Protein AF-X1CYB8-F1 (afdb_monomer_lite)

pLDDT: mean 87.28, std 8.36, range [59.41, 96.44]

Sequence (59 aa):
MMSYYKIGWFSTGRDKAALELLRVVSDSIKEDRLPSLEIGFVFSNRTKGEARESDLFFK

Structure (mmCIF, N/CA/C/O backbone):
data_AF-X1CYB8-F1
#
_entry.id   AF-X1CYB8-F1
#
loop_
_atom_site.group_PDB
_atom_site.id
_atom_site.type_symbol
_atom_site.label_atom_id
_atom_site.label_alt_id
_atom_site.label_comp_id
_atom_site.label_asym_id
_atom_site.label_entity_id
_atom_site.label_seq_id
_atom_site.pdbx_PDB_ins_code
_atom_site.Cartn_x
_atom_site.Cartn_y
_atom_site.Cartn_z
_atom_site.occupancy
_atom_site.B_iso_or_equiv
_atom_site.auth_seq_id
_atom_site.auth_comp_id
_atom_site.auth_asym_id
_atom_site.auth_atom_id
_atom_site.pdbx_PDB_model_num
ATOM 1 N N . MET A 1 1 ? -20.979 5.495 16.847 1.00 59.41 1 MET A N 1
ATOM 2 C CA . MET A 1 1 ? -20.738 4.598 15.697 1.00 59.41 1 MET A CA 1
ATOM 3 C C . MET A 1 1 ? -19.439 5.053 15.051 1.00 59.41 1 MET A C 1
ATOM 5 O O . MET A 1 1 ? -19.380 6.218 14.680 1.00 59.41 1 MET A O 1
ATOM 9 N N . MET A 1 2 ? -18.389 4.226 15.004 1.00 68.06 2 MET A N 1
ATOM 10 C CA . MET A 1 2 ? -17.180 4.585 14.245 1.00 68.06 2 MET A CA 1
ATOM 11 C C . MET A 1 2 ? -17.504 4.497 12.751 1.00 68.06 2 MET A C 1
ATOM 13 O O . MET A 1 2 ? -18.107 3.520 12.309 1.00 68.06 2 MET A O 1
ATOM 17 N N . SER A 1 3 ? -17.179 5.542 11.992 1.00 74.50 3 SER A N 1
ATOM 18 C CA . SER A 1 3 ? -17.381 5.579 10.544 1.00 74.50 3 SER A CA 1
ATOM 19 C C . SER A 1 3 ? -16.155 4.995 9.850 1.00 74.50 3 SER A C 1
ATOM 21 O O . SER A 1 3 ? -15.078 5.578 9.951 1.00 74.50 3 SER A O 1
ATOM 23 N N . TYR A 1 4 ? -16.321 3.883 9.139 1.00 87.38 4 TYR A N 1
ATOM 24 C CA . TYR A 1 4 ? -15.273 3.316 8.293 1.00 87.38 4 TYR A CA 1
ATOM 25 C C . TYR A 1 4 ? -15.244 4.016 6.933 1.00 87.38 4 TYR A C 1
ATOM 27 O O . TYR A 1 4 ? -16.259 4.093 6.239 1.00 87.38 4 TYR A O 1
ATOM 35 N N . TYR A 1 5 ? -14.072 4.508 6.547 1.00 92.62 5 TYR A N 1
ATOM 36 C CA . TYR A 1 5 ? -13.806 5.109 5.250 1.00 92.62 5 TYR A CA 1
ATOM 37 C C . TYR A 1 5 ? -13.126 4.089 4.353 1.00 92.62 5 TYR A C 1
ATOM 39 O O . TYR A 1 5 ? -11.964 3.735 4.549 1.00 92.62 5 TYR A O 1
ATOM 47 N N . LYS A 1 6 ? -13.856 3.636 3.337 1.00 94.81 6 LYS A N 1
ATOM 48 C CA . LYS A 1 6 ? -13.300 2.796 2.284 1.00 94.81 6 LYS A CA 1
ATOM 49 C C . LYS A 1 6 ? -12.795 3.6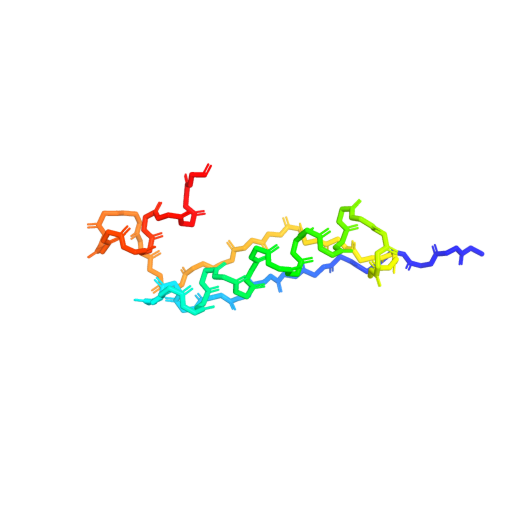83 1.155 1.00 94.81 6 LYS A C 1
ATOM 51 O O . LYS A 1 6 ? -13.579 4.409 0.547 1.00 94.81 6 LYS A O 1
ATOM 56 N N . ILE A 1 7 ? -11.496 3.625 0.883 1.00 94.56 7 ILE A N 1
ATOM 57 C CA . ILE A 1 7 ? -10.842 4.430 -0.151 1.00 94.56 7 ILE A CA 1
ATOM 58 C C . ILE A 1 7 ? -10.355 3.566 -1.314 1.00 94.56 7 ILE A C 1
ATOM 60 O O . ILE A 1 7 ? -10.022 2.390 -1.153 1.00 94.56 7 ILE A O 1
ATOM 64 N N . GLY A 1 8 ? -10.289 4.182 -2.491 1.00 94.75 8 GLY A N 1
ATOM 65 C CA . GLY A 1 8 ? -9.522 3.677 -3.624 1.00 94.75 8 GLY A CA 1
ATOM 66 C C . GLY A 1 8 ? -8.146 4.328 -3.657 1.00 94.75 8 GLY A C 1
ATOM 67 O O . GLY A 1 8 ? -8.043 5.546 -3.516 1.00 94.75 8 GLY A O 1
ATOM 68 N N . TRP A 1 9 ? -7.094 3.537 -3.859 1.00 94.38 9 TRP A N 1
ATOM 69 C CA . TRP A 1 9 ? -5.729 4.046 -3.978 1.00 94.38 9 TRP A CA 1
ATOM 70 C C . TRP A 1 9 ? -5.286 4.092 -5.438 1.00 94.38 9 TRP A C 1
ATOM 72 O O . TRP A 1 9 ? -5.306 3.072 -6.120 1.00 94.38 9 TRP A O 1
ATOM 82 N N . PHE A 1 10 ? -4.825 5.250 -5.907 1.00 93.25 10 PHE A N 1
ATOM 83 C CA . PHE A 1 10 ? -4.257 5.408 -7.245 1.00 93.25 10 PHE A CA 1
ATOM 84 C C . PHE A 1 10 ? -2.739 5.519 -7.143 1.00 93.25 10 PHE A C 1
ATOM 86 O O . PHE A 1 10 ? -2.215 6.423 -6.497 1.00 93.25 10 PHE A O 1
ATOM 93 N N . SER A 1 11 ? -2.030 4.602 -7.794 1.00 90.12 11 SER A N 1
ATOM 94 C CA . SER A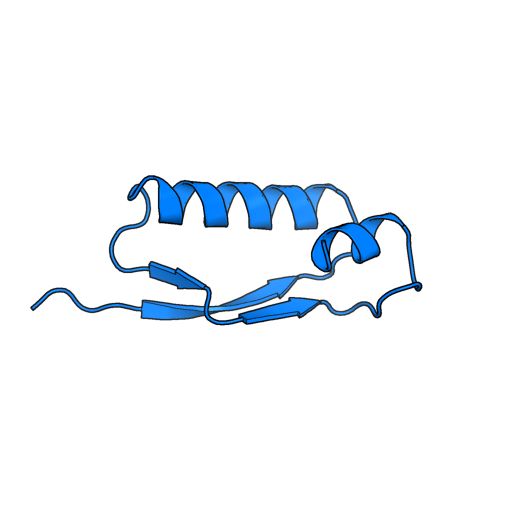 1 11 ? -0.574 4.605 -7.873 1.00 90.12 11 SER A CA 1
ATOM 95 C C . SER A 1 11 ? -0.127 4.694 -9.325 1.00 90.12 11 SER A C 1
ATOM 97 O O . SER A 1 11 ? -0.664 4.022 -10.207 1.00 90.12 11 SER A O 1
ATOM 99 N N . THR A 1 12 ? 0.909 5.489 -9.586 1.00 85.75 12 THR A N 1
ATOM 100 C CA . THR A 1 12 ? 1.590 5.455 -10.887 1.00 85.75 12 THR A CA 1
ATOM 101 C C . THR A 1 12 ? 2.328 4.136 -11.097 1.00 85.75 12 THR A C 1
ATOM 103 O O . THR A 1 12 ? 2.656 3.811 -12.234 1.00 85.75 12 THR A O 1
ATOM 106 N N . GLY A 1 13 ? 2.630 3.402 -10.017 1.00 82.38 13 GLY A N 1
ATOM 107 C CA . GLY A 1 13 ? 3.371 2.141 -10.056 1.00 82.38 13 GLY A CA 1
ATOM 108 C C . GLY A 1 13 ? 4.761 2.248 -10.689 1.00 82.38 13 GLY A C 1
ATOM 109 O O . GLY A 1 13 ? 5.369 1.232 -11.007 1.00 82.38 13 GLY A O 1
ATOM 110 N N . ARG A 1 14 ? 5.243 3.472 -10.937 1.00 83.50 14 ARG A N 1
ATOM 111 C CA . ARG A 1 14 ? 6.375 3.738 -11.830 1.00 83.50 14 ARG A CA 1
ATOM 112 C C . ARG A 1 14 ? 7.714 3.430 -11.179 1.00 83.50 14 ARG A C 1
ATOM 114 O O . ARG A 1 14 ? 8.655 3.064 -11.875 1.00 83.50 14 ARG A O 1
ATOM 121 N N . ASP A 1 15 ? 7.804 3.652 -9.878 1.00 84.81 15 ASP A N 1
ATOM 122 C CA . ASP A 1 15 ? 9.055 3.636 -9.144 1.00 84.81 15 ASP A CA 1
ATOM 123 C C . ASP A 1 15 ? 8.880 3.054 -7.739 1.00 84.81 15 ASP A C 1
ATOM 125 O O . ASP A 1 15 ? 7.779 2.756 -7.264 1.00 84.81 15 ASP A O 1
ATOM 129 N N . LYS A 1 16 ? 10.022 2.878 -7.076 1.00 87.50 16 LYS A N 1
ATOM 130 C CA . LYS A 1 16 ? 10.108 2.359 -5.715 1.00 87.50 16 LYS A CA 1
ATOM 131 C C . LYS A 1 16 ? 9.362 3.243 -4.709 1.00 87.50 16 LYS A C 1
ATOM 133 O O . LYS A 1 16 ? 8.751 2.701 -3.794 1.00 87.50 16 LYS A O 1
ATOM 138 N N . ALA A 1 17 ? 9.368 4.564 -4.890 1.00 90.75 17 ALA A N 1
ATOM 139 C CA . ALA A 1 17 ? 8.729 5.488 -3.958 1.00 90.75 17 ALA A CA 1
ATOM 140 C C . ALA A 1 17 ? 7.202 5.317 -3.956 1.00 90.75 17 ALA A C 1
ATOM 142 O O . ALA A 1 17 ? 6.588 5.269 -2.890 1.00 90.75 17 ALA A O 1
ATOM 143 N N . ALA A 1 18 ? 6.590 5.134 -5.131 1.00 90.56 18 ALA A N 1
ATOM 144 C CA . ALA A 1 18 ? 5.162 4.846 -5.244 1.00 90.56 18 ALA A CA 1
ATOM 145 C C . ALA A 1 18 ? 4.770 3.546 -4.512 1.00 90.56 18 ALA A C 1
ATOM 147 O O . ALA A 1 18 ? 3.709 3.473 -3.890 1.00 90.56 18 ALA A O 1
ATOM 148 N N . LEU A 1 19 ? 5.627 2.519 -4.572 1.00 87.88 19 LEU A N 1
ATOM 149 C CA . LEU A 1 19 ? 5.402 1.241 -3.891 1.00 87.88 19 LEU A CA 1
ATOM 150 C C . LEU A 1 19 ? 5.590 1.361 -2.377 1.00 87.88 19 LEU A C 1
ATOM 152 O O . LEU A 1 19 ? 4.788 0.836 -1.608 1.00 87.88 19 LEU A O 1
ATOM 156 N N . G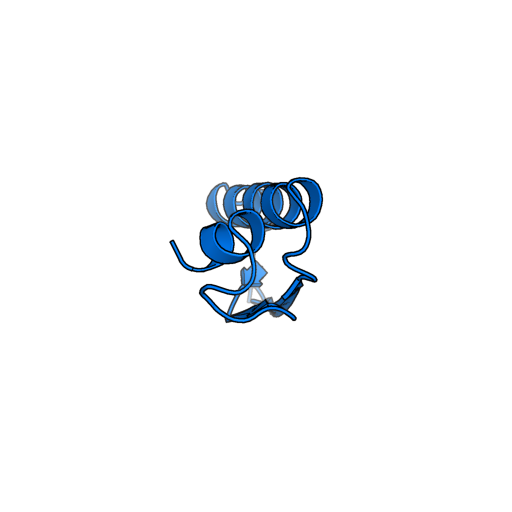LU A 1 20 ? 6.650 2.041 -1.946 1.00 92.69 20 GLU A N 1
ATOM 157 C CA . GLU A 1 20 ? 6.941 2.250 -0.528 1.00 92.69 20 GLU A CA 1
ATOM 158 C C . GLU A 1 20 ? 5.844 3.060 0.155 1.00 92.69 20 GLU A C 1
ATOM 160 O O . GLU A 1 20 ? 5.424 2.690 1.247 1.00 92.69 20 GLU A O 1
ATOM 165 N N . LEU A 1 21 ? 5.305 4.088 -0.505 1.00 94.25 21 LEU A N 1
ATOM 166 C CA . LEU A 1 21 ? 4.192 4.858 0.045 1.00 94.25 21 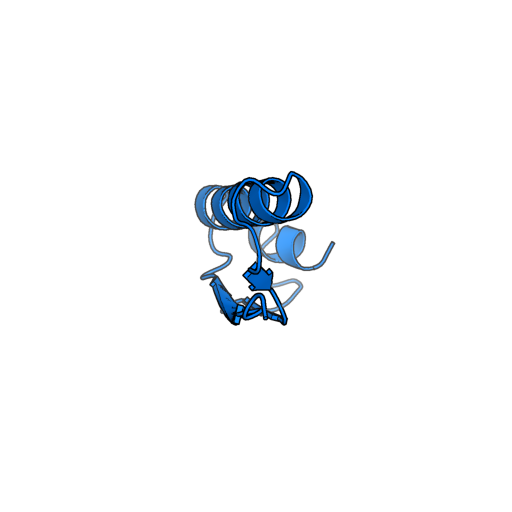LEU A CA 1
ATOM 167 C C . LEU A 1 21 ? 2.953 3.983 0.270 1.00 94.25 21 LEU A C 1
ATOM 169 O O . LEU A 1 21 ? 2.362 4.024 1.348 1.00 94.25 21 LEU A O 1
ATOM 173 N N . LEU A 1 22 ? 2.587 3.154 -0.715 1.00 93.38 22 LEU A N 1
ATOM 174 C CA . LEU A 1 22 ? 1.466 2.224 -0.568 1.00 93.38 22 LEU A CA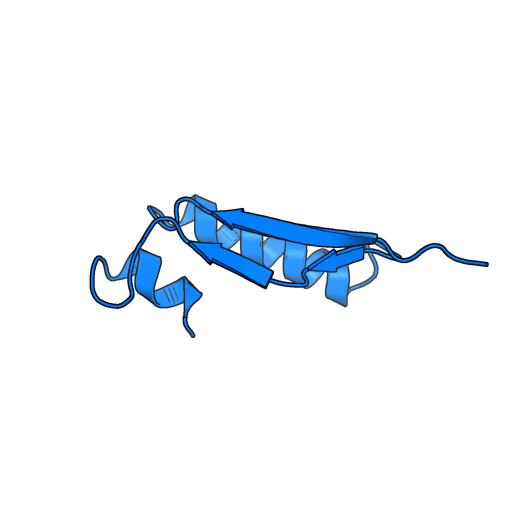 1
ATOM 175 C C . LEU A 1 22 ? 1.693 1.252 0.601 1.00 93.38 22 LEU A C 1
ATOM 177 O O . LEU A 1 22 ? 0.772 1.011 1.381 1.00 93.38 22 LEU A O 1
ATOM 181 N N . ARG A 1 23 ? 2.914 0.720 0.748 1.00 93.19 23 ARG A N 1
ATOM 182 C CA . ARG A 1 23 ? 3.273 -0.179 1.856 1.00 93.19 23 ARG A CA 1
ATOM 183 C C . ARG A 1 23 ? 3.148 0.513 3.208 1.00 93.19 23 ARG A C 1
ATOM 185 O O . ARG A 1 23 ? 2.427 0.018 4.062 1.00 93.19 23 ARG A O 1
ATOM 192 N N . VAL A 1 24 ? 3.761 1.685 3.372 1.00 96.19 24 VAL A N 1
ATOM 193 C CA . VAL A 1 24 ? 3.731 2.447 4.633 1.00 96.19 24 VAL A CA 1
ATOM 194 C C . VAL A 1 24 ? 2.301 2.788 5.052 1.00 96.19 24 VAL A C 1
ATOM 196 O O . VAL A 1 24 ? 1.959 2.669 6.230 1.00 96.19 24 VAL A O 1
ATOM 199 N N . VAL A 1 25 ? 1.449 3.192 4.105 1.00 95.12 25 VAL A N 1
ATOM 200 C CA . VAL A 1 25 ? 0.039 3.484 4.395 1.00 95.12 25 VAL A CA 1
ATOM 201 C C . VAL A 1 25 ? -0.719 2.205 4.749 1.00 95.12 25 VAL A C 1
ATOM 203 O O . VAL A 1 25 ? -1.433 2.191 5.748 1.00 95.12 25 VAL A O 1
ATOM 206 N N . SER A 1 26 ? -0.542 1.122 3.986 1.00 94.19 26 SER A N 1
ATOM 207 C CA . SER A 1 26 ? -1.189 -0.165 4.270 1.00 94.19 26 SER A CA 1
ATOM 208 C C . SER A 1 26 ? -0.797 -0.713 5.643 1.00 94.19 26 SER A C 1
ATOM 210 O O . SER A 1 26 ? -1.665 -1.149 6.396 1.00 94.19 26 SER A O 1
ATOM 212 N N . ASP A 1 27 ? 0.482 -0.641 6.001 1.00 95.94 27 ASP A N 1
ATOM 213 C CA . ASP A 1 27 ? 0.972 -1.098 7.299 1.00 95.94 27 ASP A CA 1
ATOM 214 C C . ASP A 1 27 ? 0.471 -0.191 8.427 1.00 95.94 27 ASP A C 1
ATOM 216 O O . ASP A 1 27 ? 0.012 -0.686 9.449 1.00 95.94 27 ASP A O 1
ATOM 220 N N . SER A 1 28 ? 0.398 1.125 8.20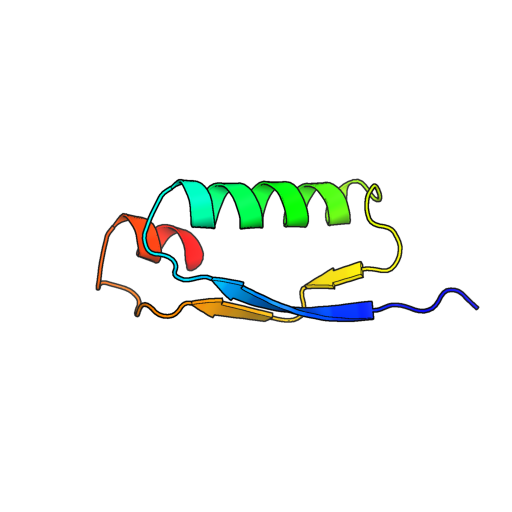7 1.00 96.44 28 SER A N 1
ATOM 221 C CA . SER A 1 28 ? -0.204 2.052 9.178 1.00 96.44 28 SER A CA 1
ATOM 222 C C . SER A 1 28 ? -1.700 1.811 9.406 1.00 96.44 28 SER A C 1
ATOM 224 O O . SER A 1 28 ? -2.177 2.026 10.517 1.00 96.44 28 SER A O 1
ATOM 226 N N . ILE A 1 29 ? -2.436 1.348 8.391 1.00 94.81 29 ILE A N 1
ATOM 227 C CA . ILE A 1 29 ? -3.829 0.904 8.548 1.00 94.81 29 ILE A CA 1
ATOM 228 C C . ILE A 1 29 ? -3.890 -0.386 9.378 1.00 94.81 29 ILE A C 1
ATOM 230 O O . ILE A 1 29 ? -4.679 -0.471 10.313 1.00 94.81 29 ILE A O 1
ATOM 234 N N . LYS A 1 30 ? -3.046 -1.383 9.073 1.00 93.00 30 LYS A N 1
ATOM 235 C CA . LYS A 1 30 ? -3.009 -2.668 9.804 1.00 93.00 30 LYS A CA 1
ATOM 236 C C . LYS A 1 30 ? -2.604 -2.509 11.267 1.00 93.00 30 LYS A C 1
ATOM 238 O O . LYS A 1 30 ? -3.095 -3.238 12.119 1.00 93.00 30 LYS A O 1
ATOM 243 N N . GLU A 1 31 ? -1.704 -1.574 11.543 1.00 96.44 31 GLU A N 1
ATOM 244 C CA . GLU A 1 31 ? -1.213 -1.249 12.884 1.00 96.44 31 GLU A CA 1
ATOM 245 C C . GLU A 1 31 ? -2.139 -0.260 13.620 1.00 96.44 31 GLU A C 1
ATOM 247 O O . GLU A 1 31 ? -1.751 0.284 14.650 1.00 96.44 31 GLU A O 1
ATOM 252 N N . ASP A 1 32 ? -3.342 -0.005 13.084 1.00 93.25 32 ASP A N 1
ATOM 253 C CA . ASP A 1 32 ? -4.387 0.873 13.635 1.00 93.25 32 ASP A CA 1
ATOM 254 C C . ASP A 1 32 ? -3.931 2.324 13.900 1.00 93.25 32 ASP A C 1
ATOM 256 O O . ASP A 1 32 ? -4.545 3.080 14.649 1.00 93.25 32 ASP A O 1
ATOM 260 N N . ARG A 1 33 ? -2.851 2.763 13.235 1.00 95.94 33 ARG A N 1
ATOM 261 C CA . ARG A 1 33 ? -2.392 4.164 13.260 1.00 95.94 33 ARG A CA 1
ATOM 262 C C . ARG A 1 33 ? -3.251 5.081 12.395 1.00 95.94 33 ARG A C 1
ATOM 264 O O . ARG A 1 33 ? -3.230 6.295 12.581 1.00 95.94 33 ARG A O 1
ATOM 271 N N . LEU A 1 34 ? -3.983 4.508 11.443 1.00 91.75 34 LEU A N 1
ATOM 272 C CA . LEU A 1 34 ? -4.995 5.177 10.626 1.00 91.75 34 LEU A CA 1
ATOM 273 C C . LEU A 1 34 ? -6.351 4.499 10.883 1.00 91.75 34 LEU A C 1
ATOM 275 O O . LEU A 1 34 ? -6.829 3.745 10.030 1.00 91.75 34 LEU A O 1
ATOM 279 N N . PRO A 1 35 ? -6.948 4.709 12.071 1.00 90.75 35 PRO A N 1
ATOM 280 C CA . PRO A 1 35 ? -8.125 3.966 12.487 1.00 90.75 35 PRO A CA 1
ATOM 281 C C . PRO A 1 35 ? -9.314 4.284 11.585 1.00 90.75 35 PRO A C 1
ATOM 283 O O . PRO A 1 35 ? -9.514 5.417 11.146 1.00 90.75 35 PRO A O 1
ATOM 286 N N . SER A 1 36 ? -10.163 3.282 11.369 1.00 92.00 36 SER A N 1
ATOM 287 C CA . SER A 1 36 ? -11.366 3.388 10.527 1.00 92.00 36 SER A CA 1
ATOM 288 C C . SER A 1 36 ? -11.094 3.684 9.044 1.00 92.00 36 SER A C 1
ATOM 290 O O . SER A 1 36 ? -11.996 4.139 8.345 1.00 92.00 36 SER A O 1
ATOM 292 N N . LEU A 1 37 ? -9.884 3.424 8.542 1.00 94.94 37 LEU A N 1
ATOM 293 C CA . LEU A 1 37 ? -9.551 3.510 7.119 1.00 94.94 37 LEU A CA 1
ATOM 294 C C . LEU A 1 37 ? -9.377 2.105 6.527 1.00 94.94 37 LEU A C 1
ATOM 296 O O . LEU A 1 37 ? -8.739 1.248 7.126 1.00 94.94 37 LEU A O 1
ATOM 300 N N . GLU A 1 38 ? -9.905 1.874 5.328 1.00 94.38 38 GLU A N 1
ATOM 301 C CA . GLU A 1 38 ? -9.711 0.638 4.563 1.00 94.38 38 GLU A CA 1
ATOM 302 C C . GLU A 1 38 ? -9.353 0.985 3.114 1.00 94.38 38 GLU A C 1
ATOM 304 O O . GLU A 1 38 ? -10.050 1.768 2.465 1.00 94.38 38 GLU A O 1
ATOM 309 N N . ILE A 1 39 ? -8.300 0.372 2.569 1.00 94.69 39 ILE A N 1
ATOM 310 C CA . ILE A 1 39 ? -8.033 0.416 1.126 1.00 94.69 39 ILE A CA 1
ATOM 311 C C . ILE A 1 39 ? -8.837 -0.704 0.467 1.00 94.69 39 ILE A C 1
ATOM 313 O O . ILE A 1 39 ? -8.508 -1.878 0.602 1.00 94.69 39 ILE A O 1
ATOM 317 N N . GLY A 1 40 ? -9.891 -0.333 -0.257 1.00 94.06 40 GLY A N 1
ATOM 318 C CA . GLY A 1 40 ? -10.772 -1.284 -0.931 1.00 94.06 40 GLY A CA 1
ATOM 319 C C . GLY A 1 40 ? -10.219 -1.825 -2.243 1.00 94.06 40 GLY A C 1
ATOM 320 O O . GLY A 1 40 ? -10.538 -2.944 -2.634 1.00 94.06 40 GLY A O 1
ATOM 321 N N . PHE A 1 41 ? -9.421 -1.017 -2.938 1.00 91.25 41 PHE A N 1
ATOM 322 C CA . PHE A 1 41 ? -8.748 -1.395 -4.173 1.00 91.25 41 PHE A CA 1
ATOM 323 C C . PHE A 1 41 ? -7.534 -0.501 -4.415 1.00 91.25 41 PHE A C 1
ATOM 325 O O . PHE A 1 41 ? -7.476 0.643 -3.957 1.00 91.25 41 PHE A O 1
ATOM 332 N N . VAL A 1 42 ? -6.588 -1.025 -5.188 1.00 91.12 42 VAL A N 1
ATOM 333 C CA . VAL A 1 42 ? -5.424 -0.292 -5.681 1.00 91.12 42 VAL A CA 1
ATOM 334 C C . VAL A 1 42 ? -5.482 -0.300 -7.203 1.00 91.12 42 VAL A C 1
ATOM 336 O O . VAL A 1 42 ? -5.479 -1.361 -7.823 1.00 91.12 42 VAL A O 1
ATOM 339 N N . PHE A 1 43 ? -5.536 0.881 -7.807 1.00 89.44 43 PHE A N 1
ATOM 340 C CA . PHE A 1 43 ? -5.363 1.072 -9.238 1.00 89.44 43 PHE A CA 1
ATOM 341 C C . PHE A 1 43 ? -3.897 1.405 -9.528 1.00 89.44 43 PHE A C 1
ATOM 343 O O . PHE A 1 43 ? -3.346 2.353 -8.964 1.00 89.44 43 PHE A O 1
ATOM 350 N N . SER A 1 44 ? -3.278 0.639 -10.424 1.00 86.19 44 SER A N 1
ATOM 351 C CA . SER A 1 44 ? -1.960 0.941 -10.978 1.00 86.19 44 SER A CA 1
ATOM 352 C C . SER A 1 44 ? -2.134 1.460 -12.400 1.00 86.19 44 SER A C 1
ATOM 354 O O . SER A 1 44 ? -2.772 0.799 -13.216 1.00 86.19 44 SER A O 1
ATOM 356 N N . ASN A 1 45 ? -1.518 2.597 -12.733 1.00 84.25 45 ASN A N 1
ATOM 357 C CA . ASN A 1 45 ? -1.467 3.109 -14.112 1.00 84.25 45 ASN A CA 1
ATOM 358 C C . ASN A 1 45 ? -0.512 2.303 -15.026 1.00 84.25 45 ASN A C 1
ATOM 360 O O . ASN A 1 45 ? -0.036 2.800 -16.044 1.00 84.25 45 ASN A O 1
ATOM 364 N N . ARG A 1 46 ? -0.159 1.083 -14.616 1.00 82.81 46 ARG A N 1
ATOM 365 C CA . ARG A 1 46 ? 0.759 0.169 -15.290 1.00 82.81 46 ARG A CA 1
ATOM 366 C C . ARG A 1 46 ? 0.157 -1.218 -15.297 1.00 82.81 46 ARG A C 1
ATOM 368 O O . ARG A 1 46 ? -0.463 -1.641 -14.319 1.00 82.81 46 ARG A O 1
ATOM 375 N N . THR A 1 47 ? 0.390 -1.933 -16.383 1.00 81.56 47 THR A N 1
ATOM 376 C CA . THR A 1 47 ? -0.031 -3.327 -16.514 1.00 81.56 47 THR A CA 1
ATOM 377 C C . THR A 1 47 ? 1.036 -4.282 -15.983 1.00 81.56 47 THR A C 1
ATOM 379 O O . THR A 1 47 ? 2.223 -3.957 -15.922 1.00 81.56 47 THR A O 1
ATOM 382 N N . LYS A 1 48 ? 0.616 -5.481 -15.567 1.00 79.62 48 LYS A N 1
ATOM 383 C CA . LYS A 1 48 ? 1.543 -6.549 -15.178 1.00 79.62 48 LYS A CA 1
ATOM 384 C C . LYS A 1 48 ? 2.403 -6.948 -16.386 1.00 79.62 48 LYS A C 1
ATOM 386 O O . LYS A 1 48 ? 1.864 -7.242 -17.447 1.00 79.62 48 LYS A O 1
ATOM 391 N N . GLY A 1 49 ? 3.716 -6.995 -16.207 1.00 80.81 49 GLY A N 1
ATOM 392 C CA . GLY A 1 49 ? 4.726 -7.270 -17.225 1.00 80.81 49 GLY A CA 1
ATOM 393 C C . GLY A 1 49 ? 5.299 -6.025 -17.908 1.00 80.81 49 GLY A C 1
ATOM 394 O O . GLY A 1 49 ? 6.240 -6.158 -18.684 1.00 80.81 49 GLY A O 1
ATOM 395 N N . GLU A 1 50 ? 4.776 -4.824 -17.635 1.00 81.62 50 GLU A N 1
ATOM 396 C CA . GLU A 1 50 ? 5.229 -3.585 -18.289 1.00 81.62 50 GLU A CA 1
ATOM 397 C C . GLU A 1 50 ? 6.570 -3.079 -17.736 1.00 81.62 50 GLU A C 1
ATOM 399 O O . GLU A 1 50 ? 7.417 -2.586 -18.480 1.00 81.62 50 GLU A O 1
ATOM 404 N N . ALA A 1 51 ? 6.782 -3.215 -16.426 1.00 78.19 51 ALA A N 1
ATOM 405 C CA . ALA A 1 51 ? 8.046 -2.919 -15.763 1.00 78.19 51 ALA A CA 1
ATOM 406 C C . ALA A 1 51 ? 8.195 -3.766 -14.494 1.00 78.19 51 ALA A C 1
ATOM 408 O O . ALA A 1 51 ? 7.220 -4.069 -13.801 1.00 78.19 51 ALA A O 1
ATOM 409 N N . ARG A 1 52 ? 9.440 -4.108 -14.148 1.00 78.12 52 ARG A N 1
ATOM 410 C CA . ARG A 1 52 ? 9.751 -4.941 -12.977 1.00 78.12 52 ARG A CA 1
ATOM 411 C C . ARG A 1 52 ? 9.248 -4.312 -11.675 1.00 78.12 52 ARG A C 1
ATOM 413 O O . ARG A 1 52 ? 8.841 -5.024 -10.763 1.00 78.12 52 ARG A O 1
ATOM 420 N N . GLU A 1 53 ? 9.295 -2.992 -11.589 1.00 73.12 53 GLU A N 1
ATOM 421 C CA . GLU A 1 53 ? 8.912 -2.184 -10.438 1.00 73.12 53 GLU A CA 1
ATOM 422 C C . GLU A 1 53 ? 7.391 -2.157 -10.264 1.00 73.12 53 GLU A C 1
ATOM 424 O O . GLU A 1 53 ? 6.902 -2.374 -9.155 1.00 73.12 53 GLU A O 1
ATOM 429 N N . SER A 1 54 ? 6.637 -1.980 -11.354 1.00 73.25 54 SER A N 1
ATOM 430 C CA . SER A 1 54 ? 5.172 -2.036 -11.319 1.00 73.25 54 SER A CA 1
ATOM 431 C C . SER A 1 54 ? 4.657 -3.441 -11.013 1.00 73.25 54 SER A C 1
ATOM 433 O O . SER A 1 54 ? 3.629 -3.587 -10.359 1.00 73.25 54 SER A O 1
ATOM 435 N N . ASP A 1 55 ? 5.394 -4.484 -11.400 1.00 82.69 55 ASP A N 1
ATOM 436 C CA . ASP A 1 55 ? 5.021 -5.874 -11.117 1.00 82.69 55 ASP A CA 1
ATOM 437 C C . ASP A 1 55 ? 5.004 -6.215 -9.629 1.00 82.69 55 ASP A C 1
ATOM 439 O O . ASP A 1 55 ? 4.331 -7.160 -9.212 1.00 82.69 55 ASP A O 1
ATOM 443 N N . LEU A 1 56 ? 5.711 -5.435 -8.810 1.00 79.00 56 LEU A N 1
ATOM 444 C CA . LEU A 1 56 ? 5.702 -5.585 -7.359 1.00 79.00 56 LEU A CA 1
ATOM 445 C C . LEU A 1 56 ? 4.380 -5.144 -6.717 1.00 79.00 56 LEU A C 1
ATOM 447 O O . LEU A 1 56 ? 4.160 -5.479 -5.560 1.00 79.00 56 LEU A O 1
ATOM 451 N N . PHE A 1 57 ? 3.510 -4.428 -7.438 1.00 75.81 57 PHE A N 1
ATOM 452 C CA . PHE A 1 57 ? 2.164 -4.083 -6.962 1.00 75.81 57 PHE A CA 1
ATOM 453 C C . PHE A 1 57 ? 1.173 -5.248 -7.080 1.00 75.81 57 PHE A C 1
ATOM 455 O O . PHE A 1 57 ? 0.119 -5.214 -6.452 1.00 75.81 57 PHE A O 1
ATOM 462 N N . PHE A 1 58 ? 1.492 -6.266 -7.886 1.00 74.19 58 PHE A N 1
ATOM 463 C CA . PHE A 1 58 ? 0.627 -7.424 -8.141 1.00 74.19 58 PHE A CA 1
ATOM 464 C C . PHE A 1 58 ? 1.061 -8.684 -7.370 1.00 74.19 58 PHE A C 1
ATOM 466 O O . PHE A 1 58 ? 0.642 -9.788 -7.727 1.00 74.19 58 PHE A O 1
ATOM 473 N N . LYS A 1 59 ? 1.941 -8.538 -6.375 1.00 72.38 59 LYS A N 1
ATOM 474 C CA . LYS A 1 59 ? 2.445 -9.607 -5.503 1.00 72.38 59 LYS A CA 1
ATOM 475 C C . LYS A 1 59 ? 2.063 -9.309 -4.064 1.00 72.38 59 LYS A C 1
ATOM 477 O O . LYS A 1 59 ? 1.709 -10.280 -3.369 1.00 72.38 59 LYS A O 1
#

Secondary structure (DSSP, 8-state):
-PPPEEEEEEE---SHHHHHHHHHHHHHHHTTSSTTEEEEEEEESS-TTS-TTGGGGG-

Foldseek 3Di:
DQAADEDEAEFCLPDPVSVVVVVVVVVCVVVCVVPRYHHPYYDHPDDQPRDPSSVVVVD

Organism: NCBI:txid412755

Radius of gyration: 12.69 Å; chains: 1; bounding box: 31×15×34 Å